Protein AF-A0A3N1FTG6-F1 (afdb_monomer_lite)

Secondary structure (DSSP, 8-state):
---HHHHHHHHHHHHHHHHHHHHHS-TTTHHHHHHHHHHHHHHHHHHTT--HHHHHHHHHHHHHHH--GGGT---------

Structure (mmCIF, N/CA/C/O backbone):
data_AF-A0A3N1FTG6-F1
#
_entry.id   AF-A0A3N1FTG6-F1
#
loop_
_atom_site.group_PDB
_atom_site.id
_atom_site.type_symbol
_atom_site.label_atom_id
_atom_site.label_alt_id
_atom_site.label_comp_id
_atom_site.label_asym_id
_atom_site.label_entity_id
_atom_site.label_seq_id
_atom_site.pdbx_PDB_ins_code
_atom_site.Cartn_x
_atom_site.Cartn_y
_atom_site.Cartn_z
_atom_site.occupancy
_atom_site.B_iso_or_equiv
_atom_site.auth_seq_id
_atom_site.auth_comp_id
_atom_site.auth_asym_id
_atom_site.auth_atom_id
_atom_site.pdbx_PDB_model_num
ATOM 1 N N . MET A 1 1 ? 1.907 -7.819 20.211 1.00 55.72 1 MET A N 1
ATOM 2 C CA . MET A 1 1 ? 0.714 -7.159 19.645 1.00 55.72 1 MET A CA 1
ATOM 3 C C . MET A 1 1 ? 0.943 -5.666 19.723 1.00 55.72 1 MET A C 1
ATOM 5 O O . MET A 1 1 ? 1.206 -5.196 20.821 1.00 55.72 1 MET A O 1
ATOM 9 N N . LEU A 1 2 ? 0.886 -4.962 18.594 1.00 66.81 2 LEU A N 1
ATOM 10 C CA . LEU A 1 2 ? 0.858 -3.498 18.583 1.00 66.81 2 LEU A CA 1
ATOM 11 C C . LEU A 1 2 ? -0.465 -3.023 19.193 1.00 66.81 2 LEU A C 1
ATOM 13 O O . LEU A 1 2 ? -1.507 -3.645 18.961 1.00 66.81 2 LEU A O 1
ATOM 17 N N . GLY A 1 3 ? -0.434 -1.953 19.985 1.00 69.69 3 GLY A N 1
ATOM 18 C CA . GLY A 1 3 ? -1.666 -1.299 20.417 1.00 69.69 3 GLY A CA 1
ATOM 19 C C . GLY A 1 3 ? -2.385 -0.654 19.228 1.00 69.69 3 GLY A C 1
ATOM 20 O O . GLY A 1 3 ? -1.759 -0.301 18.231 1.00 69.69 3 GLY A O 1
ATOM 21 N N . ALA A 1 4 ? -3.698 -0.429 19.334 1.00 66.44 4 ALA A N 1
ATOM 22 C CA . ALA A 1 4 ? -4.466 0.242 18.275 1.00 66.44 4 ALA A CA 1
ATOM 23 C C . ALA A 1 4 ? -3.900 1.633 17.905 1.00 66.44 4 ALA A C 1
ATOM 25 O O . ALA A 1 4 ? -4.004 2.052 16.758 1.00 66.44 4 ALA A O 1
ATOM 26 N N . GLN A 1 5 ? -3.259 2.324 18.858 1.00 71.44 5 GLN A N 1
ATOM 27 C CA . GLN A 1 5 ? -2.610 3.627 18.643 1.00 71.44 5 GLN A CA 1
ATOM 28 C C . GLN A 1 5 ? -1.260 3.532 17.905 1.00 71.44 5 GLN A C 1
ATOM 30 O O . GLN A 1 5 ? -0.795 4.529 17.362 1.00 71.44 5 GLN A O 1
ATOM 35 N N . GLU A 1 6 ? -0.639 2.351 17.859 1.00 87.38 6 GLU A N 1
ATOM 36 C CA . GLU A 1 6 ? 0.676 2.121 17.238 1.00 87.38 6 GLU A CA 1
ATOM 37 C C . GLU A 1 6 ? 0.568 1.418 15.879 1.00 87.38 6 GLU A C 1
ATOM 39 O O . GLU A 1 6 ? 1.517 1.432 15.097 1.00 87.38 6 GLU A O 1
ATOM 44 N N . LEU A 1 7 ? -0.592 0.821 15.582 1.00 91.25 7 LEU A N 1
ATOM 45 C CA . LEU A 1 7 ? -0.814 0.048 14.364 1.00 91.25 7 LEU A CA 1
ATOM 46 C C . LEU A 1 7 ? -0.657 0.899 13.100 1.00 91.25 7 LEU A C 1
ATOM 48 O O . LEU A 1 7 ? 0.047 0.497 12.180 1.00 91.25 7 LEU A O 1
ATOM 52 N N . LEU A 1 8 ? -1.284 2.079 13.053 1.00 94.50 8 LEU A N 1
ATOM 53 C CA . LEU A 1 8 ? -1.239 2.926 11.862 1.00 94.50 8 LEU A CA 1
ATOM 54 C C . LEU A 1 8 ? 0.190 3.427 11.554 1.00 94.50 8 LEU A C 1
ATOM 56 O O . LEU A 1 8 ? 0.633 3.232 10.422 1.00 94.50 8 LEU A O 1
ATOM 60 N N . PRO A 1 9 ? 0.958 3.985 12.516 1.00 95.56 9 PRO A N 1
ATOM 61 C CA . PRO A 1 9 ? 2.368 4.310 12.291 1.00 95.56 9 PRO A CA 1
ATOM 62 C C . PRO A 1 9 ? 3.215 3.119 11.828 1.00 95.56 9 PRO A C 1
ATOM 64 O O . PRO A 1 9 ? 4.050 3.279 10.941 1.00 95.56 9 PRO A O 1
ATOM 67 N N . ALA A 1 10 ? 2.994 1.928 12.394 1.00 96.12 10 ALA A N 1
ATOM 68 C CA . ALA A 1 10 ? 3.741 0.729 12.022 1.00 96.12 10 ALA A CA 1
ATOM 69 C C . ALA A 1 10 ? 3.436 0.268 10.589 1.00 96.12 10 ALA A C 1
ATOM 71 O O . ALA A 1 10 ? 4.355 -0.070 9.852 1.00 96.12 10 ALA A O 1
ATOM 72 N N . LEU A 1 11 ? 2.167 0.302 10.171 1.00 96.94 11 LEU A N 1
ATOM 73 C CA . LEU A 1 11 ? 1.774 -0.035 8.801 1.00 96.94 11 LEU A CA 1
ATOM 74 C C . LEU A 1 11 ? 2.330 0.965 7.778 1.00 96.94 11 LEU A C 1
ATOM 76 O O . LEU A 1 11 ? 2.754 0.562 6.700 1.00 96.94 11 LEU A O 1
ATOM 80 N N . ILE A 1 12 ? 2.377 2.258 8.118 1.00 97.19 12 ILE A N 1
ATOM 81 C CA . ILE A 1 12 ? 3.005 3.276 7.259 1.00 97.19 12 ILE A CA 1
ATOM 82 C C . ILE A 1 12 ? 4.514 3.029 7.147 1.00 97.19 12 ILE A C 1
ATOM 84 O O . ILE A 1 12 ? 5.061 3.092 6.049 1.00 97.19 12 ILE A O 1
ATOM 88 N N . ALA A 1 13 ? 5.186 2.720 8.260 1.00 97.50 13 ALA A N 1
ATOM 89 C CA . ALA A 1 13 ? 6.605 2.377 8.241 1.00 97.50 13 ALA A CA 1
ATOM 90 C C . ALA A 1 13 ? 6.873 1.131 7.382 1.00 97.50 13 ALA A C 1
ATOM 92 O O . ALA A 1 13 ? 7.785 1.151 6.560 1.00 97.50 13 ALA A O 1
ATOM 93 N N . LYS A 1 14 ? 6.030 0.097 7.509 1.00 97.44 14 LYS A N 1
ATOM 94 C CA . LYS A 1 14 ? 6.140 -1.122 6.703 1.00 97.44 14 LYS A CA 1
ATOM 95 C C . LYS A 1 14 ? 5.925 -0.835 5.218 1.00 97.44 14 LYS A C 1
ATOM 97 O O . LYS A 1 14 ? 6.701 -1.301 4.404 1.00 97.44 14 LYS A O 1
ATOM 102 N N . LEU A 1 15 ? 4.959 0.013 4.854 1.00 98.12 15 LEU A N 1
ATOM 103 C CA . LEU A 1 15 ? 4.751 0.405 3.455 1.00 98.12 15 LEU A CA 1
ATOM 104 C C . LEU A 1 15 ? 6.001 1.049 2.831 1.00 98.12 15 LEU A C 1
ATOM 106 O O . LEU A 1 15 ? 6.276 0.828 1.654 1.00 98.12 15 LEU A O 1
ATOM 110 N N . HIS A 1 16 ? 6.746 1.854 3.596 1.00 97.75 16 HIS A N 1
ATOM 111 C CA . HIS A 1 16 ? 8.006 2.430 3.120 1.00 97.75 16 HIS A CA 1
ATOM 112 C C . HIS A 1 16 ? 9.097 1.368 2.944 1.00 97.75 16 HIS A C 1
ATOM 114 O O . HIS A 1 16 ? 9.767 1.373 1.917 1.00 97.75 16 HIS A O 1
ATOM 120 N N . GLU A 1 17 ? 9.234 0.451 3.904 1.00 97.69 17 GLU A N 1
ATOM 121 C CA . GLU A 1 17 ? 10.162 -0.686 3.834 1.00 97.69 17 GLU A CA 1
ATOM 122 C C . GLU A 1 17 ? 9.907 -1.533 2.578 1.00 97.69 17 GLU A C 1
ATOM 124 O O . GLU A 1 17 ? 10.807 -1.692 1.759 1.00 97.69 17 GLU A O 1
ATOM 129 N N . GLU A 1 18 ? 8.661 -1.954 2.338 1.00 97.81 18 GLU A N 1
ATOM 130 C CA . GLU A 1 18 ? 8.307 -2.770 1.166 1.00 97.81 18 GLU A CA 1
ATOM 131 C C . GLU A 1 18 ? 8.572 -2.050 -0.169 1.00 97.81 18 GLU A C 1
ATOM 133 O O . GLU A 1 18 ? 8.967 -2.648 -1.173 1.00 97.81 18 GLU A O 1
ATOM 138 N N . ALA A 1 19 ? 8.382 -0.727 -0.204 1.00 97.38 19 ALA A N 1
ATOM 139 C CA . ALA A 1 19 ? 8.700 0.069 -1.386 1.00 97.38 19 ALA A CA 1
ATOM 140 C C . ALA A 1 19 ? 10.216 0.123 -1.657 1.00 97.38 19 ALA A C 1
ATOM 142 O O . ALA A 1 19 ? 10.638 0.087 -2.820 1.00 97.38 19 ALA A O 1
ATOM 143 N N . GLU A 1 20 ? 11.037 0.197 -0.605 1.00 98.00 20 GLU A N 1
ATOM 144 C CA . GLU A 1 20 ? 12.498 0.102 -0.701 1.00 98.00 20 GLU A CA 1
ATOM 145 C C . GLU A 1 20 ? 12.948 -1.305 -1.130 1.00 98.00 20 GLU A C 1
ATOM 147 O O . GLU A 1 20 ? 13.883 -1.437 -1.932 1.00 98.00 20 GLU A O 1
ATOM 152 N N . GLU A 1 21 ? 12.253 -2.349 -0.677 1.00 97.25 21 GLU A N 1
ATOM 153 C CA . GLU A 1 21 ? 12.502 -3.735 -1.077 1.00 97.25 21 GLU A CA 1
ATOM 154 C C . GLU A 1 21 ? 12.177 -3.962 -2.557 1.00 97.25 21 GLU A C 1
ATOM 156 O O . GLU A 1 21 ? 13.036 -4.458 -3.284 1.00 97.25 21 GLU A O 1
ATOM 161 N N . VAL A 1 22 ? 11.044 -3.469 -3.080 1.00 97.94 22 VAL A N 1
ATOM 162 C CA . VAL A 1 22 ? 10.755 -3.494 -4.533 1.00 97.94 22 VAL A CA 1
ATOM 163 C C . VAL A 1 22 ? 11.879 -2.844 -5.349 1.00 97.94 22 VAL A C 1
ATOM 165 O O . VAL A 1 22 ? 12.244 -3.344 -6.421 1.00 97.94 22 VAL A O 1
ATOM 168 N N . ALA A 1 23 ? 12.419 -1.718 -4.872 1.00 95.88 23 ALA A N 1
ATOM 169 C CA . ALA A 1 23 ? 13.490 -0.998 -5.556 1.00 95.88 23 ALA A CA 1
ATOM 170 C C . ALA A 1 23 ? 14.819 -1.774 -5.549 1.00 95.88 23 ALA A C 1
ATOM 172 O O . ALA A 1 23 ? 15.577 -1.700 -6.521 1.00 95.88 23 ALA A O 1
ATOM 173 N N . SER A 1 24 ? 15.078 -2.528 -4.480 1.00 96.12 24 SER A N 1
ATOM 174 C CA . SER A 1 24 ? 16.328 -3.262 -4.253 1.00 96.12 24 SER A CA 1
ATOM 175 C C . SER A 1 24 ? 16.278 -4.719 -4.729 1.00 96.12 24 SER A C 1
ATOM 177 O O . SER A 1 24 ? 17.323 -5.338 -4.926 1.00 96.12 24 SER A O 1
ATOM 179 N N . ALA A 1 25 ? 15.082 -5.270 -4.938 1.00 96.50 25 ALA A N 1
ATOM 180 C CA . ALA A 1 25 ? 14.873 -6.672 -5.250 1.00 96.50 25 ALA A CA 1
ATOM 181 C C . ALA A 1 25 ? 15.344 -7.051 -6.661 1.00 96.50 25 ALA A C 1
ATOM 183 O O . ALA A 1 25 ? 15.072 -6.383 -7.675 1.00 96.50 25 ALA A O 1
ATOM 184 N N . GLU A 1 26 ? 15.980 -8.221 -6.731 1.00 96.69 26 GLU A N 1
ATOM 185 C CA . GLU A 1 26 ? 16.252 -8.913 -7.985 1.00 96.69 26 GLU A CA 1
ATOM 186 C C . GLU A 1 26 ? 14.937 -9.228 -8.721 1.00 96.69 26 GLU A C 1
ATOM 188 O O . GLU A 1 26 ? 13.905 -9.458 -8.082 1.00 96.69 26 GLU A O 1
ATOM 193 N N . PRO A 1 27 ? 14.929 -9.301 -10.066 1.00 95.25 27 PRO A N 1
ATOM 194 C CA . PRO A 1 27 ? 13.696 -9.458 -10.841 1.00 95.25 27 PRO A CA 1
ATOM 195 C C . PRO A 1 27 ? 12.796 -10.628 -10.415 1.00 95.25 27 PRO A C 1
ATOM 197 O O . PRO A 1 27 ? 11.577 -10.517 -10.507 1.00 95.25 27 PRO A O 1
ATOM 200 N N . ALA A 1 28 ? 13.382 -11.734 -9.945 1.00 95.06 28 ALA A N 1
ATOM 201 C CA . ALA A 1 28 ? 12.641 -12.909 -9.487 1.00 95.06 28 ALA A CA 1
ATOM 202 C C . ALA A 1 28 ? 11.968 -12.724 -8.112 1.00 95.06 28 ALA A C 1
ATOM 204 O O . ALA A 1 28 ? 11.001 -13.425 -7.827 1.00 95.06 28 ALA A O 1
ATOM 205 N N . ALA A 1 29 ? 12.460 -11.797 -7.283 1.00 95.19 29 ALA A N 1
ATOM 206 C CA . ALA A 1 29 ? 11.931 -11.510 -5.948 1.00 95.19 29 ALA A CA 1
ATOM 207 C C . ALA A 1 29 ? 10.870 -10.397 -5.957 1.00 95.19 29 ALA A C 1
ATOM 209 O O . ALA A 1 29 ? 9.966 -10.418 -5.134 1.00 95.19 29 ALA A O 1
ATOM 210 N N . ARG A 1 30 ? 10.893 -9.491 -6.949 1.00 95.75 30 ARG A N 1
ATOM 211 C CA . ARG A 1 30 ? 9.967 -8.339 -7.034 1.00 95.75 30 ARG A CA 1
ATOM 212 C C . ARG A 1 30 ? 8.482 -8.686 -6.971 1.00 95.75 30 ARG A C 1
ATOM 214 O O . ARG A 1 30 ? 7.691 -7.842 -6.574 1.00 95.75 30 ARG A O 1
ATOM 221 N N . LEU A 1 31 ? 8.080 -9.880 -7.413 1.00 97.44 31 LEU A N 1
ATOM 222 C CA . LEU A 1 31 ? 6.683 -10.301 -7.295 1.00 97.44 31 LEU A CA 1
ATOM 223 C C . LEU A 1 31 ? 6.268 -10.498 -5.828 1.00 97.44 31 LEU A C 1
ATOM 225 O O . LEU A 1 31 ? 5.126 -10.197 -5.502 1.00 97.44 31 LEU A O 1
ATOM 229 N N . GLY A 1 32 ? 7.182 -10.985 -4.982 1.00 97.69 32 GLY A N 1
ATOM 230 C CA . GLY A 1 32 ? 6.981 -11.108 -3.537 1.00 97.69 32 GLY A CA 1
ATOM 231 C C . GLY A 1 32 ? 6.792 -9.737 -2.902 1.00 97.69 32 GLY A C 1
ATOM 232 O O . GLY A 1 32 ? 5.727 -9.478 -2.364 1.00 97.69 32 GLY A O 1
ATOM 233 N N . GLU A 1 33 ? 7.725 -8.815 -3.139 1.00 98.12 33 GLU A N 1
ATOM 234 C CA . GLU A 1 33 ? 7.646 -7.479 -2.526 1.00 98.12 33 GLU A CA 1
ATOM 235 C C . GLU A 1 33 ? 6.395 -6.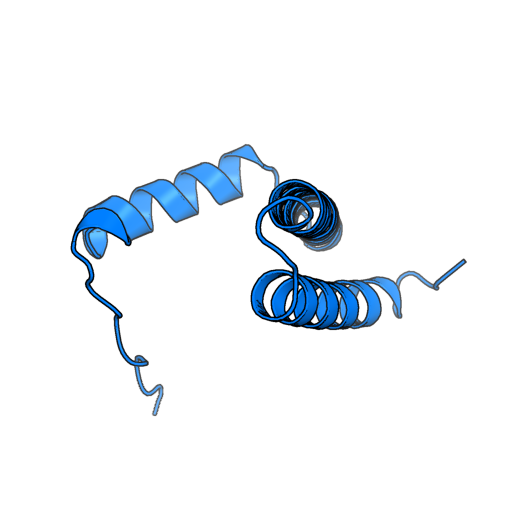701 -2.985 1.00 98.12 33 GLU A C 1
ATOM 237 O O . GLU A 1 33 ? 5.776 -5.954 -2.233 1.00 98.12 33 GLU A O 1
ATOM 242 N N . LEU A 1 34 ? 5.942 -6.904 -4.232 1.00 97.81 34 LEU A N 1
ATOM 243 C CA . LEU A 1 34 ? 4.662 -6.352 -4.694 1.00 97.81 34 LEU A CA 1
ATOM 244 C C . LEU A 1 34 ? 3.452 -6.957 -3.966 1.00 97.81 34 LEU A C 1
ATOM 246 O O . LEU A 1 34 ? 2.451 -6.261 -3.777 1.00 97.81 34 LEU A O 1
ATOM 250 N N . ALA A 1 35 ? 3.511 -8.238 -3.601 1.00 97.81 35 ALA A N 1
ATOM 251 C CA . ALA A 1 35 ? 2.475 -8.882 -2.803 1.00 97.81 35 ALA A CA 1
ATOM 252 C C . ALA A 1 35 ? 2.483 -8.354 -1.362 1.00 97.81 35 ALA A C 1
ATOM 254 O O . ALA A 1 35 ? 1.411 -8.082 -0.821 1.00 97.81 35 ALA A O 1
ATOM 255 N N . ASP A 1 36 ? 3.659 -8.103 -0.795 1.00 97.94 36 ASP A N 1
ATOM 256 C CA . ASP A 1 36 ? 3.799 -7.563 0.557 1.00 97.94 36 ASP A CA 1
ATOM 257 C C . ASP A 1 36 ? 3.284 -6.112 0.625 1.00 97.94 36 ASP A C 1
ATOM 259 O O . ASP A 1 36 ? 2.487 -5.776 1.507 1.00 97.94 36 ASP A O 1
ATOM 263 N N . ILE A 1 37 ? 3.557 -5.279 -0.393 1.00 98.06 37 ILE A N 1
ATOM 264 C CA . ILE A 1 37 ? 2.889 -3.970 -0.555 1.00 98.06 37 ILE A CA 1
ATOM 265 C C . ILE A 1 37 ? 1.363 -4.119 -0.581 1.00 98.06 37 ILE A C 1
ATOM 267 O O . ILE A 1 37 ? 0.650 -3.318 0.032 1.00 98.06 37 ILE A O 1
ATOM 271 N N . HIS A 1 38 ? 0.840 -5.108 -1.310 1.00 97.31 38 HIS A N 1
ATOM 272 C CA . HIS A 1 38 ? -0.602 -5.327 -1.407 1.00 97.31 38 HIS A CA 1
ATOM 273 C C . HIS A 1 38 ? -1.207 -5.709 -0.048 1.00 97.31 38 HIS A C 1
ATOM 275 O O . HIS A 1 38 ? -2.272 -5.205 0.312 1.00 97.31 38 HIS A O 1
ATOM 281 N N . GLU A 1 39 ? -0.531 -6.556 0.730 1.00 97.88 39 GLU A N 1
ATOM 282 C CA . GLU A 1 39 ? -0.951 -6.918 2.087 1.00 97.88 39 GLU A CA 1
ATOM 283 C C . GLU A 1 39 ? -0.968 -5.696 3.017 1.00 97.88 39 GLU A C 1
ATOM 285 O O . GLU A 1 39 ? -1.970 -5.438 3.694 1.00 97.88 39 GLU A O 1
ATOM 290 N N . VAL A 1 40 ? 0.095 -4.887 2.999 1.00 97.75 40 VAL A N 1
ATOM 291 C CA . VAL A 1 40 ? 0.185 -3.668 3.815 1.00 97.75 40 VAL A CA 1
ATOM 292 C C . VAL A 1 40 ? -0.894 -2.657 3.420 1.00 97.75 40 VAL A C 1
ATOM 294 O O . VAL A 1 40 ? -1.517 -2.044 4.292 1.00 97.75 40 VAL A O 1
ATOM 297 N N . LEU A 1 41 ? -1.174 -2.500 2.123 1.00 97.38 41 LEU A N 1
ATOM 298 C CA . LEU A 1 41 ? -2.231 -1.614 1.635 1.00 97.38 41 LEU A CA 1
ATOM 299 C C . LEU A 1 41 ? -3.622 -2.079 2.083 1.00 97.38 41 LEU A C 1
ATOM 301 O O . LEU A 1 41 ? -4.435 -1.249 2.501 1.00 97.38 41 LEU A O 1
ATOM 305 N N . ALA A 1 42 ? -3.897 -3.384 2.042 1.00 96.62 42 ALA A N 1
ATOM 306 C CA . ALA A 1 42 ? -5.150 -3.945 2.543 1.00 96.62 42 ALA A CA 1
ATOM 307 C C . ALA A 1 42 ? -5.308 -3.689 4.055 1.00 96.62 42 ALA A C 1
ATOM 309 O O . ALA A 1 42 ? -6.362 -3.234 4.510 1.00 96.62 42 ALA A O 1
ATOM 310 N N . ALA A 1 43 ? -4.237 -3.879 4.831 1.00 96.31 43 ALA A N 1
ATOM 311 C CA . ALA A 1 43 ? -4.231 -3.597 6.264 1.00 96.31 43 ALA A CA 1
ATOM 312 C C . ALA A 1 43 ? -4.447 -2.104 6.578 1.00 96.31 43 ALA A C 1
ATOM 314 O O . ALA A 1 43 ? -5.231 -1.773 7.469 1.00 96.31 43 ALA A O 1
ATOM 315 N N . LEU A 1 44 ? -3.805 -1.195 5.834 1.00 96.62 44 LEU A N 1
ATOM 316 C CA . LEU A 1 44 ? -4.004 0.255 5.960 1.00 96.62 44 LEU A CA 1
ATOM 317 C C . LEU A 1 44 ? -5.437 0.667 5.626 1.00 96.62 44 LEU A C 1
ATOM 319 O O . LEU A 1 44 ? -6.032 1.465 6.348 1.00 96.62 44 LEU A O 1
ATOM 323 N N . THR A 1 45 ? -5.992 0.100 4.555 1.00 96.69 45 THR A N 1
ATOM 324 C CA . THR A 1 45 ? -7.368 0.348 4.110 1.00 96.69 45 THR A CA 1
ATOM 325 C C . THR A 1 45 ? -8.349 0.025 5.234 1.00 96.69 45 THR A C 1
ATOM 327 O O . THR A 1 45 ? -9.124 0.889 5.648 1.00 96.69 45 THR A O 1
ATOM 330 N N . ALA A 1 46 ? -8.230 -1.171 5.817 1.00 96.00 46 ALA A N 1
ATOM 331 C CA . ALA A 1 46 ? -9.059 -1.591 6.940 1.00 96.00 46 ALA A CA 1
ATOM 332 C C . ALA A 1 46 ? -8.821 -0.743 8.205 1.00 96.00 46 ALA A C 1
ATOM 334 O O . ALA A 1 46 ? -9.780 -0.334 8.860 1.00 96.00 46 ALA A O 1
ATOM 335 N N . ALA A 1 47 ? -7.563 -0.438 8.545 1.00 94.75 47 ALA A N 1
ATOM 336 C CA . ALA A 1 47 ? -7.217 0.357 9.728 1.00 94.75 47 ALA A CA 1
ATOM 337 C C . ALA A 1 47 ? -7.753 1.799 9.664 1.00 94.75 47 ALA A C 1
ATOM 339 O O . ALA A 1 47 ? -8.034 2.398 10.703 1.00 94.75 47 ALA A O 1
ATOM 340 N N . LEU A 1 48 ? -7.912 2.346 8.456 1.00 94.88 48 LEU A N 1
ATOM 341 C CA . LEU A 1 48 ? -8.482 3.671 8.203 1.00 94.88 48 LEU A CA 1
ATOM 342 C C . LEU A 1 48 ? -10.012 3.659 8.038 1.00 94.88 48 LEU A C 1
ATOM 344 O O . LEU A 1 48 ? -10.613 4.724 7.905 1.00 94.88 48 LEU A O 1
ATOM 348 N N . GLY A 1 49 ? -10.648 2.484 8.088 1.00 95.88 49 GLY A N 1
ATOM 349 C CA . GLY A 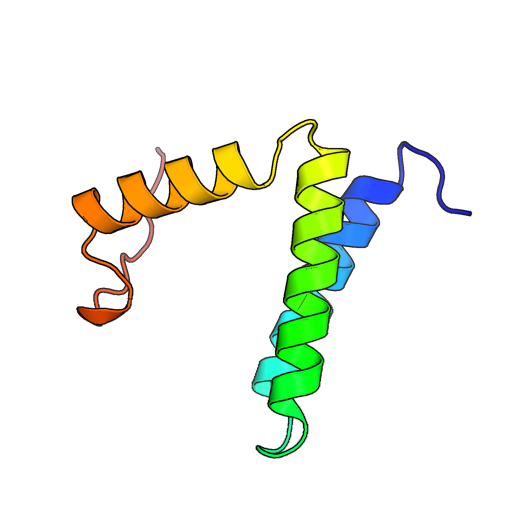1 49 ? -12.102 2.336 7.999 1.00 95.88 49 GLY A CA 1
ATOM 350 C C . GLY A 1 49 ? -12.663 2.381 6.577 1.00 95.88 49 GLY A C 1
ATOM 351 O O . GLY A 1 49 ? -13.858 2.617 6.419 1.00 95.88 49 GLY A O 1
ATOM 352 N N . PHE A 1 50 ? -11.825 2.156 5.565 1.00 97.75 50 PHE A N 1
ATOM 353 C CA . PHE A 1 50 ? -12.242 2.055 4.169 1.00 97.75 50 PHE A CA 1
ATOM 354 C C . PHE A 1 50 ? -12.421 0.596 3.744 1.00 97.75 50 PHE A C 1
ATOM 356 O O . PHE A 1 50 ? -11.903 -0.337 4.360 1.00 97.75 50 PHE A O 1
ATOM 363 N N . THR A 1 51 ? -13.134 0.409 2.642 1.00 96.75 51 THR A N 1
ATOM 364 C CA . THR A 1 51 ? -13.243 -0.854 1.914 1.00 96.75 51 THR A CA 1
ATOM 365 C C . THR A 1 51 ? -12.326 -0.855 0.692 1.00 96.75 51 THR A C 1
ATOM 367 O O . THR A 1 51 ? -12.010 0.194 0.131 1.00 96.75 51 THR A O 1
ATOM 370 N N . GLU A 1 52 ? -11.937 -2.044 0.228 1.00 94.50 52 GLU A N 1
ATOM 371 C CA . GLU A 1 52 ? -11.168 -2.196 -1.018 1.00 94.50 52 GLU A CA 1
ATOM 372 C C . GLU A 1 52 ? -11.893 -1.554 -2.213 1.00 94.50 52 GLU A C 1
ATOM 374 O O . GLU A 1 52 ? -11.277 -0.854 -3.012 1.00 94.50 52 GLU A O 1
ATOM 379 N N . ALA A 1 53 ? -13.222 -1.694 -2.277 1.00 96.06 53 ALA A N 1
ATOM 380 C CA . ALA A 1 53 ? -14.042 -1.106 -3.334 1.00 96.06 53 ALA A CA 1
ATOM 381 C C . ALA A 1 53 ? -13.978 0.433 -3.360 1.00 96.06 53 ALA A C 1
ATOM 383 O O . ALA A 1 53 ? -13.898 1.022 -4.437 1.00 96.06 53 ALA A O 1
ATOM 384 N N . GLU A 1 54 ? -13.978 1.091 -2.196 1.00 97.50 54 GLU A N 1
ATOM 385 C CA . GLU A 1 54 ? -13.833 2.553 -2.109 1.00 97.50 54 GLU A CA 1
ATOM 386 C C . GLU A 1 54 ? -12.446 3.013 -2.575 1.00 97.50 54 GLU A C 1
ATOM 388 O O . GLU A 1 54 ? -12.320 4.034 -3.257 1.00 97.50 54 GLU A O 1
ATOM 393 N N . VAL A 1 55 ? -11.398 2.252 -2.244 1.00 96.19 55 VAL A N 1
ATOM 394 C CA . VAL A 1 55 ? -10.032 2.531 -2.710 1.00 96.19 55 VAL A CA 1
ATOM 395 C C . VAL A 1 55 ? -9.934 2.367 -4.228 1.00 96.19 55 VAL A C 1
ATOM 397 O O . VAL A 1 55 ? -9.376 3.240 -4.903 1.00 96.19 55 VAL A O 1
ATOM 400 N N . ASP A 1 56 ? -10.520 1.306 -4.778 1.00 93.81 56 ASP A N 1
ATOM 401 C CA . ASP A 1 56 ? -10.549 1.042 -6.216 1.00 93.81 56 ASP A CA 1
ATOM 402 C C . ASP A 1 56 ? -11.321 2.115 -6.990 1.00 93.81 56 ASP A C 1
ATOM 404 O O . ASP A 1 56 ? -10.839 2.603 -8.018 1.00 93.81 56 ASP A O 1
ATOM 408 N N . GLU A 1 57 ? -12.484 2.538 -6.489 1.00 95.12 57 GLU A N 1
ATOM 409 C CA . GLU A 1 57 ? -13.275 3.618 -7.083 1.00 95.12 57 GLU A CA 1
ATOM 410 C C . GLU A 1 57 ? -12.498 4.943 -7.069 1.00 95.12 57 GLU A C 1
ATOM 412 O O . GLU A 1 57 ? -12.385 5.622 -8.098 1.00 95.12 57 GLU A O 1
ATOM 417 N N . ALA A 1 58 ? -11.867 5.281 -5.939 1.00 92.62 58 ALA A N 1
ATOM 418 C CA . ALA A 1 58 ? -11.024 6.467 -5.828 1.00 92.62 58 ALA A CA 1
ATOM 419 C C . ALA A 1 58 ? -9.822 6.412 -6.788 1.00 92.62 58 ALA A C 1
ATOM 421 O O . ALA A 1 58 ? -9.470 7.419 -7.415 1.00 92.62 58 ALA A O 1
ATOM 422 N N . ALA A 1 59 ? -9.191 5.244 -6.942 1.00 89.25 59 ALA A N 1
ATOM 423 C CA . ALA A 1 59 ? -8.096 5.041 -7.883 1.00 89.25 59 ALA A CA 1
ATOM 424 C C . ALA A 1 59 ? -8.569 5.143 -9.342 1.00 89.25 59 ALA A C 1
ATOM 426 O O . ALA A 1 59 ? -7.875 5.739 -10.169 1.00 89.25 59 ALA A O 1
ATOM 427 N N . ALA A 1 60 ? -9.738 4.592 -9.676 1.00 88.44 60 ALA A N 1
ATOM 428 C CA . ALA A 1 60 ? -10.341 4.672 -11.003 1.00 88.44 60 ALA A CA 1
ATOM 429 C C . ALA A 1 60 ? -10.687 6.117 -11.388 1.00 88.44 60 ALA A C 1
ATOM 431 O O . ALA A 1 60 ? -10.325 6.552 -12.484 1.00 88.44 60 ALA A O 1
ATOM 432 N N . SER A 1 61 ? -11.286 6.879 -10.469 1.00 87.56 61 SER A N 1
ATOM 433 C CA . SER A 1 61 ? -11.589 8.300 -10.665 1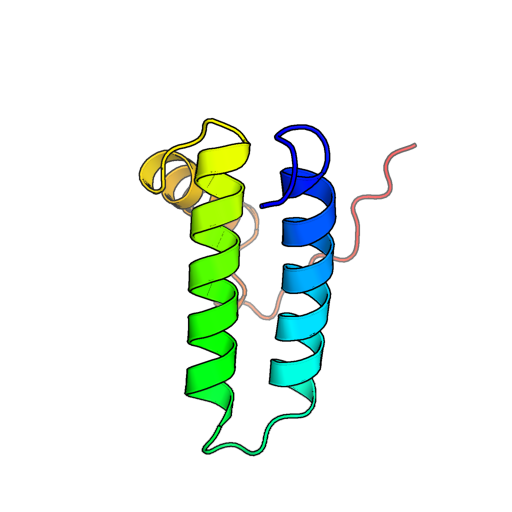.00 87.56 61 SER A CA 1
ATOM 434 C C . SER A 1 61 ? -10.316 9.114 -10.934 1.00 87.56 61 SER A C 1
ATOM 436 O O . SER A 1 61 ? -10.171 9.727 -11.996 1.00 87.56 61 SER A O 1
ATOM 438 N N . LYS A 1 62 ? -9.298 8.992 -10.066 1.00 82.50 62 LYS A N 1
ATOM 439 C CA . LYS A 1 62 ? -7.987 9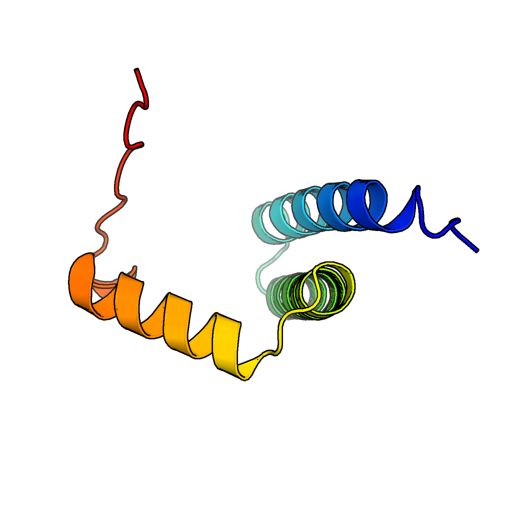.643 -10.264 1.00 82.50 62 LYS A CA 1
ATOM 440 C C . LYS A 1 62 ? -7.331 9.231 -11.579 1.00 82.50 62 LYS A C 1
ATOM 442 O O . LYS A 1 62 ? -6.680 10.045 -12.231 1.00 82.50 62 LYS A O 1
ATOM 447 N N . ARG A 1 63 ? -7.477 7.968 -11.988 1.00 81.38 63 ARG A N 1
ATOM 448 C CA . ARG A 1 63 ? -6.938 7.451 -13.250 1.00 81.38 63 ARG A CA 1
ATOM 449 C C . ARG A 1 63 ? -7.608 8.099 -14.461 1.00 81.38 63 ARG A C 1
ATOM 451 O O . ARG A 1 63 ? -6.902 8.413 -15.419 1.00 81.38 63 ARG A O 1
ATOM 458 N N . ALA A 1 64 ? -8.920 8.317 -14.413 1.00 80.19 64 ALA A N 1
ATOM 459 C CA . ALA A 1 64 ? -9.661 9.018 -15.457 1.00 80.19 64 ALA A CA 1
ATOM 460 C C . ALA A 1 64 ? -9.265 10.504 -15.538 1.00 80.19 64 ALA A C 1
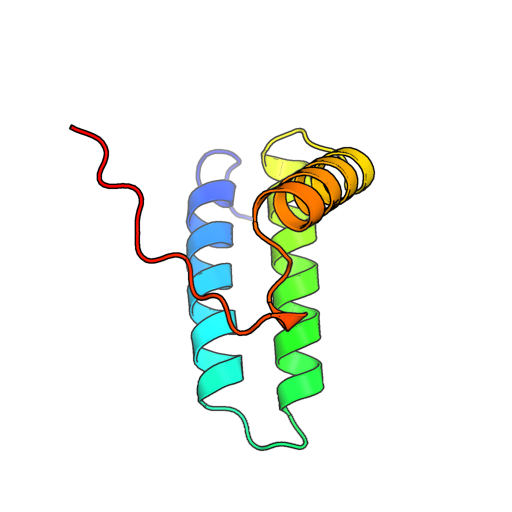ATOM 462 O O . ALA A 1 64 ? -9.024 11.008 -16.634 1.00 80.19 64 ALA A O 1
ATOM 463 N N . GLU A 1 65 ? -9.105 11.168 -14.389 1.00 78.19 65 GLU A N 1
ATOM 464 C CA . GLU A 1 65 ? -8.703 12.579 -14.296 1.00 78.19 65 GLU A CA 1
ATOM 465 C C . GLU A 1 65 ? -7.251 12.819 -14.741 1.00 78.19 65 GLU A C 1
ATOM 467 O O . GLU A 1 65 ? -6.963 13.736 -15.509 1.00 78.19 65 GLU A O 1
ATOM 472 N N . ARG A 1 66 ? -6.317 11.987 -14.265 1.00 70.00 66 ARG A N 1
ATOM 473 C CA . ARG A 1 66 ? -4.861 12.204 -14.380 1.00 70.00 66 ARG A CA 1
ATOM 474 C C . ARG A 1 66 ? -4.198 11.353 -15.460 1.00 70.00 66 ARG A C 1
ATOM 476 O O . ARG A 1 66 ? -3.064 11.603 -15.855 1.00 70.00 66 ARG A O 1
ATOM 483 N N . GLY A 1 67 ? -4.916 10.365 -15.989 1.00 62.50 67 GLY A N 1
ATOM 484 C CA . GLY A 1 67 ? -4.509 9.601 -17.159 1.00 62.50 67 GLY A CA 1
ATOM 485 C C . GLY A 1 67 ? -3.742 8.312 -16.946 1.00 62.50 67 GLY A C 1
ATOM 486 O O . GLY A 1 67 ? -3.196 7.797 -17.919 1.00 62.50 67 GLY A O 1
ATOM 487 N N . ALA A 1 68 ? -3.766 7.768 -15.730 1.00 59.44 68 ALA A N 1
ATOM 488 C CA . ALA A 1 68 ? -3.016 6.579 -15.335 1.00 59.44 68 ALA A CA 1
ATOM 489 C C . ALA A 1 68 ? -1.491 6.730 -15.471 1.00 59.44 68 ALA A C 1
ATOM 491 O O . ALA A 1 68 ? -0.970 7.449 -16.321 1.00 59.44 68 ALA A O 1
ATOM 492 N N . PHE A 1 69 ? -0.754 5.902 -14.731 1.00 63.34 69 PHE A N 1
ATOM 493 C CA . PHE A 1 69 ? 0.672 5.679 -14.991 1.00 63.34 69 PHE A CA 1
ATOM 494 C C . PHE A 1 69 ? 0.951 5.179 -16.429 1.00 63.34 69 PHE A C 1
ATOM 496 O O . PHE A 1 69 ? 2.073 5.285 -16.917 1.00 63.34 69 PHE A O 1
ATOM 503 N N . ALA A 1 70 ? -0.076 4.715 -17.157 1.00 55.06 70 ALA A N 1
ATOM 504 C CA . ALA A 1 70 ? 0.005 4.318 -18.565 1.00 55.06 70 ALA A CA 1
ATOM 505 C C . ALA A 1 70 ? 0.372 5.469 -19.520 1.00 55.06 70 ALA A C 1
ATOM 507 O O . ALA A 1 70 ? 0.933 5.214 -20.585 1.00 55.06 70 ALA A O 1
ATOM 508 N N . ARG A 1 71 ? 0.115 6.733 -19.152 1.00 50.16 71 ARG A N 1
ATOM 509 C CA . ARG A 1 71 ? 0.561 7.892 -19.944 1.00 50.16 71 ARG A CA 1
ATOM 510 C C . ARG A 1 71 ? 1.986 8.360 -19.614 1.00 50.16 71 ARG A C 1
ATOM 512 O O . ARG A 1 71 ? 2.405 9.373 -20.162 1.00 50.16 71 ARG A O 1
ATOM 519 N N . ARG A 1 72 ? 2.734 7.656 -18.744 1.00 50.31 72 ARG A N 1
ATOM 520 C CA . ARG A 1 72 ? 4.023 8.120 -18.170 1.00 50.31 72 ARG A CA 1
ATOM 521 C C . ARG A 1 72 ? 3.939 9.527 -17.555 1.00 50.31 72 ARG A C 1
ATOM 523 O O . ARG A 1 72 ? 4.956 10.190 -17.389 1.00 50.31 72 ARG A O 1
ATOM 530 N N . LEU A 1 73 ? 2.729 9.989 -17.238 1.00 43.91 73 LEU A N 1
ATOM 531 C CA . LEU A 1 73 ? 2.506 11.267 -16.585 1.00 43.91 73 LEU A CA 1
ATOM 532 C C . LEU A 1 73 ? 2.789 11.065 -15.100 1.00 43.91 73 LEU A C 1
ATOM 534 O O . LEU A 1 73 ? 1.928 10.620 -14.343 1.00 43.91 73 LEU A O 1
ATOM 538 N N . TRP A 1 74 ? 4.030 11.349 -14.718 1.00 47.53 74 TRP A N 1
ATOM 539 C CA . TRP A 1 74 ? 4.362 11.687 -13.345 1.00 47.53 74 TRP A CA 1
ATOM 540 C C . TRP A 1 74 ? 3.722 13.053 -13.093 1.00 47.53 74 TRP A C 1
ATOM 542 O O . TRP A 1 74 ? 4.113 14.045 -13.705 1.00 47.53 74 TRP A O 1
ATOM 552 N N . LEU A 1 75 ? 2.654 13.101 -12.298 1.00 50.66 75 LEU A N 1
ATOM 553 C CA . LEU A 1 75 ? 2.185 14.382 -11.783 1.00 50.66 75 LEU A CA 1
ATOM 554 C C . LEU A 1 75 ? 3.131 14.757 -10.655 1.00 50.66 75 LEU A C 1
ATOM 556 O O . LEU A 1 75 ? 2.995 14.241 -9.546 1.00 50.66 75 LEU A O 1
ATOM 560 N N . ASP A 1 76 ? 4.097 15.613 -10.978 1.00 45.44 76 ASP A N 1
ATOM 561 C CA . ASP A 1 76 ? 4.836 16.367 -9.977 1.00 45.44 76 ASP A CA 1
ATOM 562 C C . ASP A 1 76 ? 3.833 17.094 -9.071 1.00 45.44 76 ASP A C 1
ATOM 564 O O . ASP A 1 76 ? 2.793 17.584 -9.521 1.00 45.44 76 ASP A O 1
ATOM 568 N N . GLU A 1 77 ? 4.136 17.052 -7.778 1.00 44.78 77 GLU A N 1
ATOM 569 C CA . GLU A 1 77 ? 3.389 17.587 -6.644 1.00 44.78 77 GLU A CA 1
ATOM 570 C C . GLU A 1 77 ? 2.438 18.750 -6.958 1.00 44.78 77 GLU A C 1
ATOM 572 O O . GLU A 1 77 ? 2.820 19.798 -7.483 1.00 44.78 77 GLU A O 1
ATOM 577 N N . VAL A 1 78 ? 1.194 18.625 -6.486 1.00 46.72 78 VAL A N 1
ATOM 578 C CA . VAL A 1 78 ? 0.401 19.816 -6.178 1.00 46.72 78 VAL A CA 1
ATOM 579 C C . VAL A 1 78 ? 0.999 20.409 -4.905 1.00 46.72 78 VAL A C 1
ATOM 581 O O . VAL A 1 78 ? 0.726 19.921 -3.810 1.00 46.72 78 VAL A O 1
ATOM 584 N N . LEU A 1 79 ? 1.823 21.447 -5.062 1.00 44.62 79 LEU A N 1
ATOM 585 C CA . LEU A 1 79 ? 2.180 22.369 -3.985 1.00 44.62 79 LEU A CA 1
ATOM 586 C C . LEU A 1 79 ? 0.883 22.882 -3.346 1.00 44.62 79 LEU A C 1
ATOM 588 O O . LEU A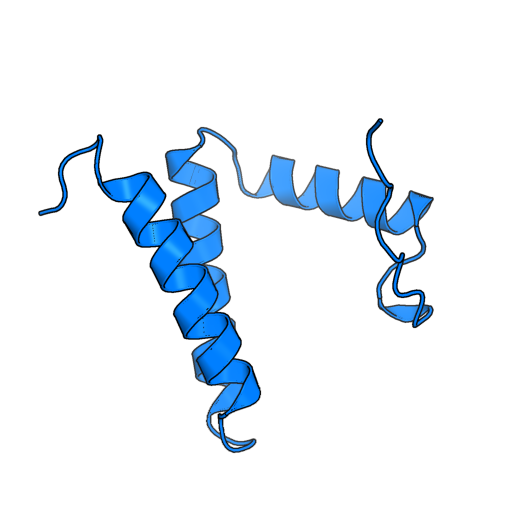 1 79 ? 0.104 23.587 -3.992 1.00 44.62 79 LEU A O 1
ATOM 592 N N . ILE A 1 80 ? 0.639 22.503 -2.095 1.00 41.62 80 ILE A N 1
ATOM 593 C CA . ILE A 1 80 ? -0.425 23.103 -1.287 1.00 41.62 80 ILE A CA 1
ATOM 594 C C . ILE A 1 80 ? 0.175 24.360 -0.621 1.00 41.62 80 ILE A C 1
ATOM 596 O O . ILE A 1 80 ? 1.271 24.247 -0.067 1.00 41.62 80 ILE A O 1
ATOM 600 N N . PRO A 1 81 ? -0.472 25.540 -0.721 1.00 51.09 81 PRO A N 1
ATOM 601 C CA . PRO A 1 81 ? -0.004 26.788 -0.107 1.00 51.09 81 PRO A CA 1
ATOM 602 C C . PRO A 1 81 ? -0.055 26.784 1.425 1.00 51.09 81 PRO A C 1
ATOM 604 O O . PRO A 1 81 ? -0.872 26.027 1.999 1.00 51.09 81 PRO A O 1
#

pLDDT: mean 84.57, std 18.53, range [41.62, 98.12]

Organism: NCBI:txid56438

Radius of gyration: 15.07 Å; chains: 1; bounding box: 30×40×40 Å

Sequence (81 aa):
MLGAQELLPALIAKLHEEAEEVASAEPAARLGELADIHEVLAALTAALGFTEAEVDEAAASKRAERGAFARRLWLDEVLIP

Foldseek 3Di:
DDDLVCQLVVLVVQLVVLVVCCVVDDPVCNVVSVVSNVVSVCSNCVSVPHDPVVVVVVVVVCCVVQVPCVVVDPPDDPDDD